Protein AF-A0A0Q8M9C9-F1 (afdb_monomer_lite)

Secondary structure (DSSP, 8-state):
-HHHHHHHHHTT--HHHHHTSTTPPPHHHHHHHHHH-HHHHHHHHHHHHHHHHHHHHTHHHHHHT--TTTHHHHHHHHHHHHHHHHHH-HHHHS------SSS--------------------

Radius of gyration: 19.86 Å; chains: 1; bounding box: 49×48×54 Å

pLDDT: mean 80.5, std 20.43, range [34.97, 97.0]

Foldseek 3Di:
DLVQLLVCLLVQDDSVRSQPDPPHPDPVVLVVCLVPPVVSVVSNLVSLQSNLVVLQVCLVVLVVPDDPVCPVVSVVSNVVSLVSNCVSPVVVNNDPPDPPDPDDDDDDDDDDDDPDDPPDDDD

Structure (mmCIF, N/CA/C/O backbone):
data_AF-A0A0Q8M9C9-F1
#
_entry.id   AF-A0A0Q8M9C9-F1
#
loop_
_atom_site.group_PDB
_atom_site.id
_atom_site.type_symbol
_atom_site.label_atom_id
_atom_site.label_alt_id
_atom_site.label_comp_id
_atom_site.label_asym_id
_atom_site.label_entity_id
_atom_site.label_seq_id
_atom_site.pdbx_PDB_ins_code
_atom_site.Cartn_x
_atom_site.Cartn_y
_atom_site.Cartn_z
_atom_site.occupancy
_atom_site.B_iso_or_equiv
_atom_site.auth_seq_id
_atom_site.auth_comp_id
_atom_site.auth_asym_id
_atom_site.auth_atom_id
_atom_site.pdbx_PDB_model_num
ATOM 1 N N . MET A 1 1 ? 2.881 1.583 -20.507 1.00 64.31 1 MET A N 1
ATOM 2 C CA . MET A 1 1 ? 2.472 0.449 -19.641 1.00 64.31 1 MET A CA 1
ATOM 3 C C . MET A 1 1 ? 3.201 0.450 -18.302 1.00 64.31 1 MET A C 1
ATOM 5 O O . MET A 1 1 ? 2.537 0.600 -17.291 1.00 64.31 1 MET A O 1
ATOM 9 N N . ALA A 1 2 ? 4.535 0.369 -18.273 1.00 73.38 2 ALA A N 1
ATOM 10 C CA . ALA A 1 2 ? 5.315 0.424 -17.029 1.00 73.38 2 ALA A CA 1
ATOM 11 C C . ALA A 1 2 ? 5.016 1.673 -16.162 1.00 73.38 2 ALA A C 1
ATOM 13 O O . ALA A 1 2 ? 4.673 1.538 -14.992 1.00 73.38 2 ALA A O 1
ATOM 14 N N . GLY A 1 3 ? 5.037 2.876 -16.753 1.00 81.25 3 GLY A N 1
ATOM 15 C CA . GLY A 1 3 ? 4.693 4.119 -16.041 1.00 81.25 3 GLY A CA 1
ATOM 16 C C . GLY A 1 3 ? 3.272 4.129 -15.461 1.00 81.25 3 GLY A C 1
ATOM 17 O O . GLY A 1 3 ? 3.088 4.483 -14.303 1.00 81.25 3 GLY A O 1
ATOM 18 N N . LEU A 1 4 ? 2.291 3.616 -16.215 1.00 90.31 4 LEU A N 1
ATOM 19 C CA . LEU A 1 4 ? 0.893 3.520 -15.777 1.00 90.31 4 LEU A CA 1
ATOM 20 C C . LEU A 1 4 ? 0.739 2.674 -14.505 1.00 90.31 4 LEU A C 1
ATOM 22 O O . LEU A 1 4 ? -0.025 3.041 -13.619 1.00 90.31 4 LEU A O 1
ATOM 26 N N . ILE A 1 5 ? 1.474 1.565 -14.370 1.00 93.44 5 ILE A N 1
ATOM 27 C CA . ILE A 1 5 ? 1.425 0.743 -13.148 1.00 93.44 5 ILE A CA 1
ATOM 28 C C . ILE A 1 5 ? 1.965 1.525 -11.955 1.00 93.44 5 ILE A C 1
ATOM 30 O O . ILE A 1 5 ? 1.343 1.530 -10.894 1.00 93.44 5 ILE A O 1
ATOM 34 N N . CYS A 1 6 ? 3.091 2.217 -12.126 1.00 94.12 6 CYS A N 1
ATOM 35 C CA . CYS A 1 6 ? 3.662 3.058 -11.078 1.00 94.12 6 CYS A CA 1
ATOM 36 C C . CYS A 1 6 ? 2.694 4.175 -10.658 1.00 94.12 6 CYS A C 1
ATOM 38 O O . CYS A 1 6 ? 2.508 4.400 -9.464 1.00 94.12 6 CYS A O 1
ATOM 40 N N . GLU A 1 7 ? 2.014 4.817 -11.607 1.00 94.38 7 GLU A N 1
ATOM 41 C CA . GLU A 1 7 ? 0.988 5.827 -11.321 1.00 94.38 7 GLU A CA 1
ATOM 42 C C . GLU A 1 7 ? -0.191 5.248 -10.524 1.00 94.38 7 GLU A C 1
ATOM 44 O O . GLU A 1 7 ? -0.607 5.833 -9.522 1.00 94.38 7 GLU A 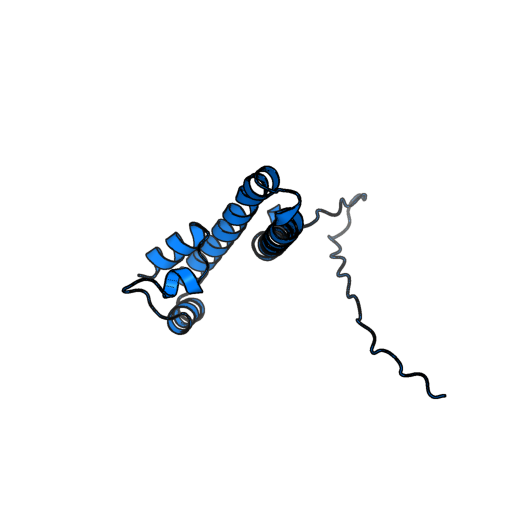O 1
ATOM 49 N N . ARG A 1 8 ? -0.708 4.072 -10.907 1.00 93.81 8 ARG A N 1
ATOM 50 C CA . ARG A 1 8 ? -1.815 3.414 -10.184 1.00 93.81 8 ARG A CA 1
ATOM 51 C C . ARG A 1 8 ? -1.414 2.949 -8.790 1.00 93.81 8 ARG A C 1
ATOM 53 O O . ARG A 1 8 ? -2.184 3.091 -7.841 1.00 93.81 8 ARG A O 1
ATOM 60 N N . LEU A 1 9 ? -0.198 2.438 -8.633 1.00 94.94 9 LEU A N 1
ATOM 61 C CA . LEU A 1 9 ? 0.334 2.108 -7.315 1.00 94.94 9 LEU A CA 1
ATOM 62 C C . LEU A 1 9 ? 0.434 3.368 -6.454 1.00 94.94 9 LEU A C 1
ATOM 64 O O . LEU A 1 9 ? -0.109 3.387 -5.352 1.00 94.94 9 LEU A O 1
ATOM 68 N N . ALA A 1 10 ? 1.035 4.441 -6.973 1.00 94.19 10 ALA A N 1
ATOM 69 C CA . ALA A 1 10 ? 1.131 5.723 -6.277 1.00 94.19 10 ALA A CA 1
ATOM 70 C C . ALA A 1 10 ? -0.251 6.295 -5.912 1.00 94.19 10 ALA A C 1
ATOM 72 O O . ALA A 1 10 ? -0.406 6.922 -4.864 1.00 94.19 10 ALA A O 1
ATOM 73 N N . SER A 1 11 ? -1.285 6.004 -6.708 1.00 94.06 11 SER A N 1
ATOM 74 C CA . SER A 1 11 ? -2.665 6.379 -6.401 1.00 94.06 11 SER A CA 1
ATOM 75 C C . SER A 1 11 ? -3.298 5.560 -5.265 1.00 94.06 11 SER A C 1
ATOM 77 O O . SER A 1 11 ? -4.468 5.777 -4.956 1.00 94.06 11 SER A O 1
ATOM 79 N N . GLY A 1 12 ? -2.579 4.640 -4.625 1.00 92.81 12 GLY A N 1
ATOM 80 C CA . GLY A 1 12 ? -3.067 3.847 -3.495 1.00 92.81 12 GLY A CA 1
ATOM 81 C C . GLY A 1 12 ? -3.648 2.481 -3.880 1.00 92.81 12 GLY A C 1
ATOM 82 O O . GLY A 1 12 ? -3.918 1.676 -2.980 1.00 92.81 12 GLY A O 1
ATOM 83 N N . MET A 1 13 ? -3.793 2.165 -5.175 1.00 93.88 13 MET A N 1
ATOM 84 C CA . MET A 1 13 ? -4.264 0.845 -5.622 1.00 93.88 13 MET A CA 1
ATOM 85 C C . MET A 1 13 ? -3.239 -0.228 -5.281 1.00 93.88 13 MET A C 1
ATOM 87 O O . MET A 1 13 ? -2.039 0.024 -5.346 1.00 93.88 13 MET A O 1
ATOM 91 N N . SER A 1 14 ? -3.686 -1.428 -4.909 1.00 92.56 14 SER A N 1
ATOM 92 C CA . SER A 1 14 ? -2.785 -2.586 -4.809 1.00 92.56 14 SER A CA 1
ATOM 93 C C . SER A 1 14 ? -2.265 -3.001 -6.189 1.00 92.56 14 SER A C 1
ATOM 95 O O . SER A 1 14 ? -2.860 -2.650 -7.205 1.00 92.56 14 SER A O 1
ATOM 97 N N . LEU A 1 15 ? -1.165 -3.762 -6.227 1.00 93.50 15 LEU A N 1
ATOM 98 C CA . LEU A 1 15 ? -0.646 -4.303 -7.487 1.00 93.50 15 LEU A CA 1
ATOM 99 C C . LEU A 1 15 ? -1.703 -5.162 -8.186 1.00 93.50 15 LEU A C 1
ATOM 101 O O . LEU A 1 15 ? -1.979 -4.925 -9.352 1.00 93.50 15 LEU A O 1
ATOM 105 N N . ARG A 1 16 ? -2.372 -6.041 -7.433 1.00 93.88 16 ARG A N 1
ATOM 106 C CA . ARG A 1 16 ? -3.499 -6.841 -7.911 1.00 93.88 16 ARG A CA 1
ATOM 107 C C . ARG A 1 16 ? -4.575 -5.999 -8.589 1.00 93.88 16 ARG A C 1
ATOM 109 O O . ARG A 1 16 ? -4.869 -6.206 -9.754 1.00 93.88 16 ARG A O 1
ATOM 116 N N . GLN A 1 17 ? -5.088 -4.981 -7.894 1.00 94.50 17 GLN A N 1
ATOM 117 C CA . GLN A 1 17 ? -6.098 -4.079 -8.461 1.00 94.50 17 GLN A CA 1
ATOM 118 C C . GLN A 1 17 ? -5.608 -3.355 -9.719 1.00 94.50 17 GLN A C 1
ATOM 120 O O . GLN A 1 17 ? -6.404 -3.095 -10.612 1.00 94.50 17 GLN A O 1
ATOM 125 N N . ALA A 1 18 ? -4.323 -2.997 -9.783 1.00 94.81 18 ALA A N 1
ATOM 126 C CA . ALA A 1 18 ? -3.752 -2.373 -10.970 1.00 94.81 18 ALA A CA 1
ATOM 127 C C . ALA A 1 18 ? -3.646 -3.369 -12.138 1.00 94.81 18 ALA A C 1
ATOM 129 O O . ALA A 1 18 ? -3.935 -2.991 -13.267 1.00 94.81 18 ALA A O 1
ATOM 130 N N . CYS A 1 19 ? -3.268 -4.620 -11.872 1.00 94.12 19 CYS A N 1
ATOM 131 C CA . CYS A 1 19 ? -3.149 -5.690 -12.865 1.00 94.12 19 CYS A CA 1
ATOM 132 C C . CYS A 1 19 ? -4.505 -6.218 -13.360 1.00 94.12 19 CYS A C 1
ATOM 134 O O . CYS A 1 19 ? -4.594 -6.638 -14.508 1.00 94.12 19 CYS A O 1
ATOM 136 N N . ASP A 1 20 ? -5.558 -6.146 -12.541 1.00 94.88 20 ASP A N 1
ATOM 137 C CA . ASP A 1 20 ? -6.919 -6.574 -12.908 1.00 94.88 20 ASP A CA 1
ATOM 138 C C . ASP A 1 20 ? -7.602 -5.624 -13.920 1.00 94.88 20 ASP A C 1
ATOM 140 O O . ASP A 1 20 ? -8.678 -5.923 -14.440 1.00 94.88 20 ASP A O 1
ATOM 144 N N . LEU A 1 21 ? -7.008 -4.461 -14.214 1.00 92.00 21 LEU A N 1
ATOM 145 C CA . LEU A 1 21 ? -7.567 -3.507 -15.172 1.00 92.00 21 LEU A CA 1
ATOM 146 C C . LEU A 1 21 ? -7.374 -3.969 -16.631 1.00 92.00 21 LEU A C 1
ATOM 148 O O . LEU A 1 21 ? -6.327 -4.525 -16.974 1.00 92.00 21 LEU A O 1
ATOM 152 N N . PRO A 1 22 ? -8.325 -3.660 -17.537 1.00 91.56 22 PRO A N 1
ATOM 153 C CA . PRO A 1 22 ? -8.203 -4.005 -18.950 1.00 91.56 22 PRO A CA 1
ATOM 154 C C . PRO A 1 22 ? -6.912 -3.465 -19.578 1.00 91.56 22 PRO A C 1
ATOM 156 O O . PRO A 1 22 ? -6.609 -2.275 -19.482 1.00 91.56 22 PRO A O 1
ATOM 159 N N . GLY A 1 23 ? -6.163 -4.344 -20.246 1.00 89.69 23 GLY A N 1
ATOM 160 C CA . GLY A 1 23 ? -4.917 -3.988 -20.932 1.00 89.69 23 GLY A CA 1
ATOM 161 C C . GLY A 1 23 ? -3.692 -3.837 -20.022 1.00 89.69 23 GLY A C 1
ATOM 162 O O . GLY A 1 23 ? -2.655 -3.365 -20.493 1.00 89.69 23 GLY A O 1
ATOM 163 N N . MET A 1 24 ? -3.782 -4.226 -18.746 1.00 92.50 24 MET A N 1
ATOM 164 C CA . MET A 1 24 ? -2.634 -4.262 -17.836 1.00 92.50 24 MET A CA 1
ATOM 165 C C . MET A 1 24 ? -1.946 -5.635 -17.843 1.00 92.50 24 MET A C 1
ATOM 167 O O . MET A 1 24 ? -2.584 -6.656 -18.100 1.00 92.50 24 MET A O 1
ATOM 171 N N . PRO A 1 25 ? -0.626 -5.686 -17.598 1.00 93.19 25 PRO A N 1
ATOM 172 C CA . PRO A 1 25 ? 0.087 -6.950 -17.495 1.00 93.19 25 PRO A CA 1
ATOM 173 C C . PRO A 1 25 ? -0.247 -7.662 -16.180 1.00 93.19 25 PRO A C 1
ATOM 175 O O . PRO A 1 25 ? -0.556 -7.027 -15.172 1.00 93.19 25 PRO A O 1
ATOM 178 N N . VAL A 1 26 ? -0.089 -8.984 -16.178 1.00 94.06 26 VAL A N 1
ATOM 179 C CA . VAL A 1 26 ? -0.169 -9.802 -14.961 1.00 94.06 26 VAL A CA 1
ATOM 180 C C . VAL A 1 26 ? 0.976 -9.485 -13.994 1.00 94.06 26 VAL A C 1
ATOM 182 O O . VAL A 1 26 ? 2.038 -9.008 -14.407 1.00 94.06 26 VAL A O 1
ATOM 185 N N . GLU A 1 27 ? 0.785 -9.791 -12.709 1.00 93.75 27 GLU A N 1
ATOM 186 C CA . GLU A 1 27 ? 1.755 -9.474 -11.648 1.00 93.75 27 GLU A CA 1
ATOM 187 C C . GLU A 1 27 ? 3.158 -10.027 -11.940 1.00 93.75 27 GLU A C 1
ATOM 189 O O . GLU A 1 27 ? 4.156 -9.337 -11.734 1.00 93.75 27 GLU A O 1
ATOM 194 N N . ASP A 1 28 ? 3.235 -11.238 -12.493 1.00 95.81 28 ASP A N 1
ATOM 195 C CA . ASP A 1 28 ? 4.496 -11.921 -12.791 1.00 95.81 28 ASP A CA 1
ATOM 196 C C . ASP A 1 28 ? 5.355 -11.147 -13.805 1.00 95.81 28 ASP A C 1
ATOM 198 O O . ASP A 1 28 ? 6.572 -11.015 -13.650 1.00 95.81 28 ASP A O 1
ATOM 202 N N . THR A 1 29 ? 4.713 -10.525 -14.796 1.00 94.62 29 THR A N 1
ATOM 203 C CA . THR A 1 29 ? 5.374 -9.648 -15.769 1.00 94.62 29 THR A CA 1
ATOM 204 C C . THR A 1 29 ? 5.920 -8.391 -15.096 1.00 94.62 29 THR A C 1
ATOM 206 O O . THR A 1 29 ? 7.045 -7.976 -15.384 1.00 94.62 29 THR A O 1
ATOM 209 N N . VAL A 1 30 ? 5.164 -7.804 -14.161 1.00 94.50 30 VAL A N 1
ATOM 210 C CA . VAL A 1 30 ? 5.605 -6.620 -13.409 1.00 94.50 30 VAL A CA 1
ATOM 211 C C . VAL A 1 30 ? 6.820 -6.957 -12.553 1.00 94.50 30 VAL A C 1
ATOM 213 O O . VAL A 1 30 ? 7.823 -6.243 -12.604 1.00 94.50 30 VAL A O 1
ATOM 216 N N . TYR A 1 31 ? 6.780 -8.066 -11.813 1.00 94.62 31 TYR A N 1
ATOM 217 C CA . TYR A 1 31 ? 7.933 -8.532 -11.042 1.00 94.62 31 TYR A CA 1
ATOM 218 C C . TYR A 1 31 ? 9.123 -8.884 -11.940 1.00 94.62 31 TYR A C 1
ATOM 220 O O . TYR A 1 31 ? 10.270 -8.608 -11.577 1.00 94.62 31 TYR A O 1
ATOM 228 N N . GLY A 1 32 ? 8.868 -9.418 -13.136 1.00 96.25 32 GLY A N 1
ATOM 229 C CA . GLY A 1 32 ? 9.878 -9.618 -14.170 1.00 96.25 32 GLY A CA 1
ATOM 230 C C . GLY A 1 32 ? 10.582 -8.318 -14.565 1.00 96.25 32 GLY A C 1
ATOM 231 O O . GLY A 1 32 ? 11.811 -8.291 -14.634 1.00 96.25 32 GLY A O 1
ATOM 232 N N . TRP A 1 33 ? 9.837 -7.228 -14.764 1.00 95.25 33 TRP A N 1
ATOM 233 C CA . TRP A 1 33 ? 10.414 -5.911 -15.052 1.00 95.25 33 TRP A CA 1
ATOM 234 C C . TRP A 1 33 ? 11.207 -5.353 -13.872 1.00 95.25 33 TRP A C 1
ATOM 236 O O . TRP A 1 33 ? 12.314 -4.866 -14.081 1.00 95.25 33 TRP A O 1
ATOM 246 N N . VAL A 1 34 ? 10.699 -5.477 -12.639 1.00 95.50 34 VAL A N 1
ATOM 247 C CA . VAL A 1 34 ? 11.419 -5.025 -11.430 1.00 95.50 34 VAL A CA 1
ATOM 248 C C . VAL A 1 34 ? 12.772 -5.731 -11.289 1.00 95.50 34 VAL A C 1
ATOM 250 O O . VAL A 1 34 ? 13.737 -5.123 -10.844 1.00 95.50 34 VAL A O 1
ATOM 253 N N . ARG A 1 35 ? 12.870 -7.005 -11.682 1.00 95.75 35 ARG A N 1
ATOM 254 C CA . ARG A 1 35 ? 14.131 -7.763 -11.617 1.00 95.75 35 ARG A CA 1
ATOM 255 C C . ARG A 1 35 ? 15.106 -7.429 -12.747 1.00 95.75 35 ARG A C 1
ATOM 257 O O . ARG A 1 35 ? 16.309 -7.522 -12.539 1.00 95.75 35 ARG A O 1
ATOM 264 N N . LYS A 1 36 ? 14.601 -7.114 -13.945 1.00 96.00 36 LYS A N 1
ATOM 265 C CA . LYS A 1 36 ? 15.413 -7.014 -15.174 1.00 96.00 36 LYS A CA 1
ATOM 266 C C . LYS A 1 36 ? 15.764 -5.585 -15.587 1.00 96.00 36 LYS A C 1
ATOM 268 O O . LYS A 1 36 ? 16.720 -5.412 -16.332 1.00 96.00 36 LYS A O 1
ATOM 273 N N . ILE A 1 37 ? 14.988 -4.589 -15.160 1.00 95.81 37 ILE A N 1
ATOM 274 C CA . ILE A 1 37 ? 15.095 -3.200 -15.626 1.00 95.81 37 ILE A CA 1
ATOM 275 C C . ILE A 1 37 ? 15.324 -2.295 -14.401 1.00 95.81 37 ILE A C 1
ATOM 277 O O . ILE A 1 37 ? 14.357 -1.976 -13.700 1.00 95.81 37 ILE A O 1
ATOM 281 N N . PRO A 1 38 ? 16.575 -1.888 -14.109 1.00 94.88 38 PRO A N 1
ATOM 282 C CA . PRO A 1 38 ? 16.912 -1.103 -12.917 1.00 94.88 38 PRO A CA 1
ATOM 283 C C . PRO A 1 38 ? 16.133 0.213 -12.792 1.00 94.88 38 PRO A C 1
ATOM 285 O O . PRO A 1 38 ? 15.668 0.566 -11.706 1.00 94.88 38 PRO A O 1
ATOM 288 N N . GLU A 1 39 ? 15.922 0.914 -13.903 1.00 92.94 39 GLU A N 1
ATOM 289 C CA . GLU A 1 39 ? 15.192 2.184 -13.945 1.00 92.94 39 GLU A CA 1
ATOM 290 C C . GLU A 1 39 ? 13.725 1.979 -13.547 1.00 92.94 39 GLU A C 1
ATOM 292 O O . GLU A 1 39 ? 13.149 2.763 -12.788 1.00 92.94 39 GLU A O 1
ATOM 297 N N . PHE A 1 40 ? 13.123 0.874 -14.002 1.00 94.06 40 PHE A N 1
ATOM 298 C CA . PHE A 1 40 ? 11.769 0.510 -13.606 1.00 94.06 40 PHE A CA 1
ATOM 299 C C . PHE A 1 40 ? 11.706 0.074 -12.144 1.00 94.06 40 PHE A C 1
ATOM 301 O O . PHE A 1 40 ? 10.770 0.453 -11.445 1.00 94.06 40 PHE A O 1
ATOM 308 N N . ALA A 1 41 ? 12.698 -0.673 -11.657 1.00 94.44 41 ALA A N 1
ATOM 309 C CA . ALA A 1 41 ? 12.775 -1.064 -10.253 1.00 94.44 41 ALA A CA 1
ATOM 310 C C . ALA A 1 41 ? 12.785 0.163 -9.328 1.00 94.44 41 ALA A C 1
ATOM 312 O O . ALA A 1 41 ? 12.058 0.199 -8.331 1.00 94.44 41 ALA A O 1
ATOM 313 N N . GLN A 1 42 ? 13.544 1.201 -9.695 1.00 93.31 42 GLN A N 1
ATOM 314 C CA . GLN A 1 42 ? 13.579 2.458 -8.955 1.00 93.31 42 GLN A CA 1
ATOM 315 C C . GLN A 1 42 ? 12.235 3.195 -9.017 1.00 93.31 42 GLN A C 1
ATOM 317 O O . GLN A 1 42 ? 11.710 3.594 -7.975 1.00 93.31 42 GLN A O 1
ATOM 322 N N . ALA A 1 43 ? 11.639 3.337 -10.204 1.00 92.88 43 ALA A N 1
ATOM 323 C CA . ALA A 1 43 ? 10.322 3.961 -10.354 1.00 92.88 43 ALA A CA 1
ATOM 324 C C . ALA A 1 43 ? 9.230 3.213 -9.566 1.00 92.88 43 ALA A C 1
ATOM 326 O O . ALA A 1 43 ? 8.399 3.831 -8.898 1.00 92.88 43 ALA A O 1
ATOM 327 N N . TYR A 1 44 ? 9.265 1.881 -9.588 1.00 94.25 44 TYR A N 1
ATOM 328 C CA . TYR A 1 44 ? 8.365 1.017 -8.834 1.00 94.25 44 TYR A CA 1
ATOM 329 C C . TYR A 1 44 ? 8.545 1.206 -7.324 1.00 94.25 44 TYR A C 1
ATOM 331 O O . TYR A 1 44 ? 7.562 1.384 -6.607 1.00 94.25 44 TYR A O 1
ATOM 339 N N . PHE A 1 45 ? 9.784 1.238 -6.826 1.00 92.62 45 PHE A N 1
ATOM 340 C CA . PHE A 1 45 ? 10.067 1.509 -5.414 1.00 92.62 45 PHE A CA 1
ATOM 341 C C . PHE A 1 45 ? 9.494 2.862 -4.959 1.00 92.62 45 PHE A C 1
ATOM 343 O O . PHE A 1 45 ? 8.824 2.942 -3.921 1.00 92.62 45 PHE A O 1
ATOM 350 N N . TRP A 1 46 ? 9.682 3.914 -5.761 1.00 91.94 46 TRP A N 1
ATOM 351 C CA . TRP A 1 46 ? 9.095 5.227 -5.487 1.00 91.94 46 TRP A CA 1
ATOM 352 C C . TRP A 1 46 ? 7.568 5.179 -5.481 1.00 91.94 46 TRP A C 1
ATOM 354 O O . TRP A 1 46 ? 6.945 5.680 -4.545 1.00 91.94 46 TRP A O 1
ATOM 364 N N . ALA A 1 47 ? 6.956 4.506 -6.455 1.00 94.31 47 ALA A N 1
ATOM 365 C CA . ALA A 1 47 ? 5.510 4.327 -6.501 1.00 94.31 47 ALA A CA 1
ATOM 366 C C . ALA A 1 47 ? 4.964 3.612 -5.255 1.00 94.31 47 ALA A C 1
ATOM 368 O O . ALA A 1 47 ? 3.962 4.049 -4.690 1.00 94.31 47 ALA A O 1
ATOM 369 N N . ARG A 1 48 ? 5.638 2.559 -4.769 1.00 92.19 48 ARG A N 1
ATOM 370 C CA . ARG A 1 48 ? 5.259 1.856 -3.527 1.00 92.19 48 ARG A CA 1
ATOM 371 C C . ARG A 1 48 ? 5.427 2.738 -2.289 1.00 92.19 48 ARG A C 1
ATOM 373 O O . ARG A 1 48 ? 4.595 2.684 -1.387 1.00 92.19 48 ARG A O 1
ATOM 380 N N . THR A 1 49 ? 6.452 3.583 -2.260 1.00 91.19 49 THR A N 1
ATOM 381 C CA . THR A 1 49 ? 6.642 4.571 -1.187 1.00 91.19 49 THR A CA 1
ATOM 382 C C . THR A 1 49 ? 5.482 5.571 -1.145 1.00 91.19 49 THR A C 1
ATOM 384 O O . THR A 1 49 ? 4.901 5.813 -0.085 1.00 91.19 49 THR A O 1
ATOM 387 N N . VAL A 1 50 ? 5.096 6.115 -2.304 1.00 93.19 50 VAL A N 1
ATOM 388 C CA . VAL A 1 50 ? 3.968 7.055 -2.418 1.00 93.19 50 VAL A CA 1
ATOM 389 C C . VAL A 1 50 ? 2.641 6.370 -2.083 1.00 93.19 50 VAL A C 1
ATOM 391 O O . VAL A 1 50 ? 1.846 6.935 -1.336 1.00 93.19 50 VAL A O 1
ATOM 394 N N . GLN A 1 51 ? 2.431 5.135 -2.548 1.00 93.88 51 GLN A N 1
ATOM 395 C CA . GLN A 1 51 ? 1.264 4.313 -2.212 1.00 93.88 51 GLN A CA 1
ATOM 396 C C . GLN A 1 51 ? 1.064 4.204 -0.696 1.00 93.88 51 GLN A C 1
ATOM 398 O O . GLN A 1 51 ? -0.043 4.412 -0.199 1.00 93.88 51 GLN A O 1
ATOM 403 N N . ALA A 1 52 ? 2.130 3.855 0.033 1.00 90.62 52 ALA A N 1
ATOM 404 C CA . ALA A 1 52 ? 2.089 3.673 1.479 1.00 90.62 52 ALA A CA 1
ATOM 405 C C . ALA A 1 52 ? 1.734 4.974 2.192 1.00 90.62 52 ALA A C 1
ATOM 407 O O . ALA A 1 52 ? 0.864 4.984 3.059 1.00 90.62 52 ALA A O 1
ATOM 408 N N . ARG A 1 53 ? 2.365 6.077 1.771 1.00 89.38 53 ARG A N 1
ATOM 409 C CA . ARG A 1 53 ? 2.070 7.410 2.292 1.00 89.38 53 ARG A CA 1
ATOM 410 C C . ARG A 1 53 ? 0.613 7.782 2.068 1.00 89.38 53 ARG A C 1
ATOM 412 O O . ARG A 1 53 ? -0.053 8.162 3.017 1.00 89.38 53 ARG A O 1
ATOM 419 N N . ARG A 1 54 ? 0.107 7.603 0.848 1.00 92.31 54 ARG A N 1
ATOM 420 C CA . ARG A 1 54 ? -1.286 7.915 0.536 1.00 92.31 54 ARG A CA 1
ATOM 421 C C . ARG A 1 54 ? -2.232 7.123 1.433 1.00 92.31 54 ARG A C 1
ATOM 423 O O . ARG A 1 54 ? -3.076 7.708 2.094 1.00 92.31 54 ARG A O 1
ATOM 430 N N . ARG A 1 55 ? -2.062 5.799 1.505 1.00 91.25 55 ARG A N 1
ATOM 431 C CA . ARG A 1 55 ? -2.886 4.929 2.365 1.00 91.25 55 ARG A CA 1
ATOM 432 C C . ARG A 1 55 ? -2.833 5.333 3.833 1.00 91.25 55 ARG A C 1
ATOM 434 O O . ARG A 1 55 ? -3.844 5.225 4.514 1.00 91.25 55 ARG A O 1
ATOM 441 N N . PHE A 1 56 ? -1.670 5.777 4.299 1.00 91.31 56 PHE A N 1
ATOM 442 C CA . PHE A 1 56 ? -1.510 6.295 5.647 1.00 91.31 56 PHE A CA 1
ATOM 443 C C . PHE A 1 56 ? -2.238 7.629 5.838 1.00 91.31 56 PHE A C 1
ATOM 445 O O . PHE A 1 56 ? -2.926 7.786 6.834 1.00 91.31 56 PHE A O 1
ATOM 452 N N . ASP A 1 57 ? -2.163 8.558 4.885 1.00 90.69 57 ASP A N 1
ATOM 453 C CA . ASP A 1 57 ? -2.876 9.840 4.968 1.00 90.69 57 ASP A CA 1
ATOM 454 C C . ASP A 1 57 ? -4.411 9.624 5.041 1.00 90.69 57 ASP A C 1
ATOM 456 O O . ASP A 1 57 ? -5.097 10.308 5.796 1.00 90.69 57 ASP A O 1
ATOM 460 N N . HIS A 1 58 ? -4.943 8.588 4.374 1.00 92.44 58 HIS A N 1
ATOM 461 C CA . HIS A 1 58 ? -6.361 8.189 4.456 1.00 92.44 58 HIS A CA 1
ATOM 462 C C . HIS A 1 58 ? -6.784 7.556 5.803 1.00 92.44 58 HIS A C 1
ATOM 464 O O . HIS A 1 58 ? -7.972 7.324 6.024 1.00 92.44 58 HIS A O 1
ATOM 470 N N . VAL A 1 59 ? -5.856 7.258 6.723 1.00 94.69 59 VAL A N 1
ATOM 471 C CA . VAL A 1 59 ? -6.186 6.679 8.044 1.00 94.69 59 VAL A CA 1
ATOM 472 C C . VAL A 1 59 ? -7.096 7.596 8.853 1.00 94.69 59 VAL A C 1
ATOM 474 O O . VAL A 1 59 ? -7.985 7.099 9.542 1.00 94.69 59 VAL A O 1
ATOM 477 N N . TRP A 1 60 ? -6.892 8.912 8.759 1.00 92.81 60 TRP A N 1
ATOM 478 C CA . TRP A 1 60 ? -7.711 9.881 9.486 1.00 92.81 60 TRP A CA 1
ATOM 479 C C . TRP A 1 60 ? -9.177 9.818 9.050 1.00 92.81 60 TRP A C 1
ATOM 481 O O . 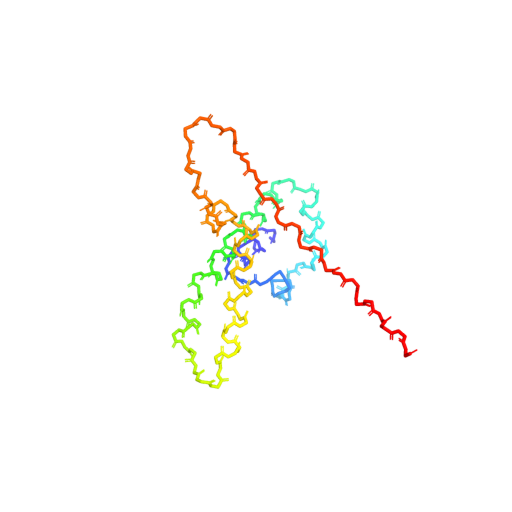TRP A 1 60 ? -10.063 9.685 9.886 1.00 92.81 60 TRP A O 1
ATOM 491 N N . GLU A 1 61 ? -9.422 9.776 7.739 1.00 95.56 61 GLU A N 1
ATOM 492 C CA . GLU A 1 61 ? -10.767 9.643 7.165 1.00 95.56 61 GLU A CA 1
ATOM 493 C C . GLU A 1 61 ? -11.449 8.337 7.610 1.00 95.56 61 GLU A C 1
ATOM 495 O O . GLU A 1 61 ? -12.642 8.315 7.908 1.00 95.56 61 GLU A O 1
ATOM 500 N N . ILE A 1 62 ? -10.689 7.237 7.701 1.00 94.56 62 ILE A N 1
ATOM 501 C CA . ILE A 1 62 ? -11.200 5.948 8.196 1.00 94.56 62 ILE A CA 1
ATOM 502 C C . ILE A 1 62 ? -11.594 6.041 9.673 1.00 94.56 62 ILE A C 1
ATOM 504 O O . ILE A 1 62 ? -12.583 5.427 10.072 1.00 94.56 62 ILE A O 1
ATOM 508 N N . ALA A 1 63 ? -10.820 6.770 10.478 1.00 94.62 63 ALA A N 1
ATOM 509 C CA . ALA A 1 63 ? -11.097 6.954 11.896 1.00 94.62 63 ALA A CA 1
ATOM 510 C C . ALA A 1 63 ? -12.328 7.845 12.125 1.00 94.62 63 ALA A C 1
ATOM 512 O O . ALA A 1 63 ? -13.175 7.490 12.940 1.00 94.62 63 ALA A O 1
ATOM 513 N N . GLU A 1 64 ? -12.465 8.947 11.383 1.00 97.00 64 GLU A N 1
ATOM 514 C CA . GLU A 1 64 ? -13.635 9.835 11.471 1.00 97.00 64 GLU A CA 1
ATOM 515 C C . GLU A 1 64 ? -14.930 9.158 11.007 1.00 97.00 64 GLU A C 1
ATOM 517 O O . GLU A 1 64 ? -15.986 9.376 11.596 1.00 97.00 64 GLU A O 1
ATOM 522 N N . ALA A 1 65 ? -14.862 8.305 9.981 1.00 96.25 65 ALA A N 1
ATOM 523 C CA . ALA A 1 65 ? -16.021 7.567 9.477 1.00 96.25 65 ALA A CA 1
ATOM 524 C C . ALA A 1 65 ? -16.366 6.308 10.301 1.00 96.25 65 ALA A C 1
ATOM 526 O O . ALA A 1 65 ? -17.315 5.591 9.965 1.00 96.25 65 ALA A O 1
ATOM 527 N N . ALA A 1 66 ? -15.585 5.980 11.336 1.00 96.56 66 ALA A N 1
ATOM 528 C CA . ALA A 1 66 ? -15.816 4.791 12.142 1.00 96.56 66 ALA A CA 1
ATOM 529 C C . ALA A 1 66 ? -17.062 4.952 13.027 1.00 96.56 66 ALA A C 1
ATOM 531 O O . ALA A 1 66 ? -17.257 5.952 13.710 1.00 96.56 66 ALA A O 1
ATOM 532 N N . THR A 1 67 ? -17.885 3.911 13.045 1.00 96.44 67 THR A N 1
ATOM 533 C CA . THR A 1 67 ? -19.061 3.765 13.916 1.00 96.44 67 THR A CA 1
ATOM 534 C C . THR A 1 67 ? -18.794 2.641 14.918 1.00 96.44 67 THR A C 1
ATOM 536 O O . THR A 1 67 ? -17.866 1.857 14.689 1.00 96.44 67 THR A O 1
ATOM 539 N N . PRO A 1 68 ? -19.573 2.497 16.004 1.00 96.62 68 PRO A N 1
ATOM 540 C CA . PRO A 1 68 ? -19.423 1.367 16.923 1.00 96.62 68 PRO A CA 1
ATOM 541 C C . PRO A 1 68 ? -19.433 -0.001 16.218 1.00 96.62 68 PRO A C 1
ATOM 543 O O . PRO A 1 68 ? -18.643 -0.878 16.564 1.00 96.62 68 PRO A O 1
ATOM 546 N N . GLU A 1 69 ? -20.242 -0.161 15.170 1.00 96.88 69 GLU A N 1
ATOM 547 C CA . GLU A 1 69 ? -20.364 -1.399 14.392 1.00 96.88 69 GLU A CA 1
ATOM 548 C C . GLU A 1 69 ? -19.162 -1.628 13.460 1.00 96.88 69 GLU A C 1
ATOM 550 O O . GLU A 1 69 ? -18.766 -2.767 13.207 1.00 96.88 69 GLU A O 1
ATOM 555 N N . THR A 1 70 ? -18.554 -0.554 12.941 1.00 95.75 70 THR A N 1
ATOM 556 C CA . THR A 1 70 ? -17.425 -0.630 11.994 1.00 95.75 70 THR A CA 1
ATOM 557 C C . THR A 1 70 ? -16.055 -0.438 12.643 1.00 95.75 70 THR A C 1
ATOM 559 O O . THR A 1 70 ? -15.038 -0.614 11.964 1.00 95.75 70 THR A O 1
ATOM 562 N N . ALA A 1 71 ? -16.000 -0.138 13.944 1.00 95.19 71 ALA A N 1
ATOM 563 C CA . ALA A 1 71 ? -14.778 0.195 14.675 1.00 95.19 71 ALA A CA 1
ATOM 564 C C . ALA A 1 71 ? -13.687 -0.878 14.544 1.00 95.19 71 ALA A C 1
ATOM 566 O O . ALA A 1 71 ? -12.521 -0.552 14.319 1.00 95.19 71 ALA A O 1
ATOM 567 N N . PHE A 1 72 ? -14.055 -2.164 14.601 1.00 95.50 72 PHE A N 1
ATOM 568 C CA . PHE A 1 72 ? -13.097 -3.259 14.424 1.00 95.50 72 PHE A CA 1
ATOM 569 C C . PHE A 1 72 ? -12.492 -3.272 13.013 1.00 95.50 72 PHE A C 1
ATOM 571 O O . PHE A 1 72 ? -11.273 -3.325 12.846 1.00 95.50 72 PHE A O 1
ATOM 578 N N . ALA A 1 73 ? -13.329 -3.157 11.980 1.00 95.19 73 ALA A N 1
ATOM 579 C CA . ALA A 1 73 ? -12.863 -3.116 10.598 1.00 95.19 73 ALA A CA 1
ATOM 580 C C . ALA A 1 73 ? -12.013 -1.864 10.317 1.00 95.19 73 ALA A C 1
ATOM 582 O O . ALA A 1 73 ? -11.014 -1.946 9.598 1.00 95.19 73 ALA A O 1
ATOM 583 N N . ALA A 1 74 ? -12.380 -0.715 10.892 1.00 95.44 74 ALA A N 1
ATOM 584 C CA . ALA A 1 74 ? -11.584 0.506 10.833 1.00 95.44 74 ALA A CA 1
ATOM 585 C C . ALA A 1 74 ? -10.209 0.283 11.471 1.00 95.44 74 ALA A C 1
ATOM 587 O O . ALA A 1 74 ? -9.191 0.541 10.829 1.00 95.44 74 ALA A O 1
ATOM 588 N N . ARG A 1 75 ? -10.160 -0.307 12.671 1.00 96.00 75 ARG A N 1
ATOM 589 C CA . ARG A 1 75 ? -8.904 -0.618 13.359 1.00 96.00 75 ARG A CA 1
ATOM 590 C C . ARG A 1 75 ? -7.977 -1.494 12.515 1.00 96.00 75 ARG A C 1
ATOM 592 O O . ARG A 1 75 ? -6.813 -1.139 12.342 1.00 96.00 75 ARG A O 1
ATOM 599 N N . VAL A 1 76 ? -8.499 -2.568 11.919 1.00 96.12 76 VAL A N 1
ATOM 600 C CA . VAL A 1 76 ? -7.725 -3.458 11.033 1.00 96.12 76 VAL A CA 1
ATOM 601 C C . VAL A 1 76 ? -7.128 -2.694 9.845 1.00 96.12 76 VAL A C 1
ATOM 603 O O . VAL A 1 76 ? -5.957 -2.884 9.509 1.00 96.12 76 VAL A O 1
ATOM 606 N N . LYS A 1 77 ? -7.900 -1.798 9.215 1.00 93.88 77 LYS A N 1
ATOM 607 C CA . LYS A 1 77 ? -7.412 -0.978 8.092 1.00 93.88 77 LYS A CA 1
ATOM 608 C C . LYS A 1 77 ? -6.300 -0.023 8.525 1.00 93.88 77 LYS A C 1
ATOM 610 O O . LYS A 1 77 ? -5.305 0.108 7.812 1.00 93.88 77 LYS A O 1
ATOM 615 N N . ILE A 1 78 ? -6.459 0.614 9.683 1.00 94.75 78 ILE A N 1
ATOM 616 C CA . ILE A 1 78 ? -5.478 1.548 10.246 1.00 94.75 78 ILE A CA 1
ATOM 617 C C . ILE A 1 78 ? -4.165 0.826 10.559 1.00 94.75 78 ILE A C 1
ATOM 619 O O . ILE A 1 78 ? -3.096 1.284 10.151 1.00 94.75 78 ILE A O 1
ATOM 623 N N . ASP A 1 79 ? -4.239 -0.335 11.208 1.00 93.56 79 ASP A N 1
ATOM 624 C CA . ASP A 1 79 ? -3.058 -1.124 11.563 1.00 93.56 79 ASP A CA 1
ATOM 625 C C . ASP A 1 79 ? -2.322 -1.630 10.311 1.00 93.56 79 ASP A C 1
ATOM 627 O O . ASP A 1 79 ? -1.096 -1.518 10.214 1.00 93.56 79 ASP A O 1
ATOM 631 N N . ALA A 1 80 ? -3.060 -2.091 9.295 1.00 91.31 80 ALA A N 1
ATOM 632 C CA . ALA A 1 80 ? -2.481 -2.493 8.014 1.00 91.31 80 ALA A CA 1
ATOM 633 C C . ALA A 1 80 ? -1.786 -1.323 7.290 1.00 91.31 80 ALA A C 1
ATOM 635 O O . ALA A 1 80 ? -0.695 -1.497 6.735 1.00 91.31 80 ALA A O 1
ATOM 636 N N . ALA A 1 81 ? -2.388 -0.128 7.303 1.00 90.62 81 ALA A N 1
ATOM 637 C CA . ALA A 1 81 ? -1.796 1.072 6.715 1.00 90.62 81 ALA A CA 1
ATOM 638 C C . ALA A 1 81 ? -0.524 1.506 7.463 1.00 90.62 81 ALA A C 1
ATOM 640 O O . ALA A 1 81 ? 0.495 1.788 6.825 1.00 90.62 81 ALA A O 1
ATOM 641 N N . ARG A 1 82 ? -0.541 1.479 8.804 1.00 89.75 82 ARG A N 1
ATOM 642 C CA . ARG 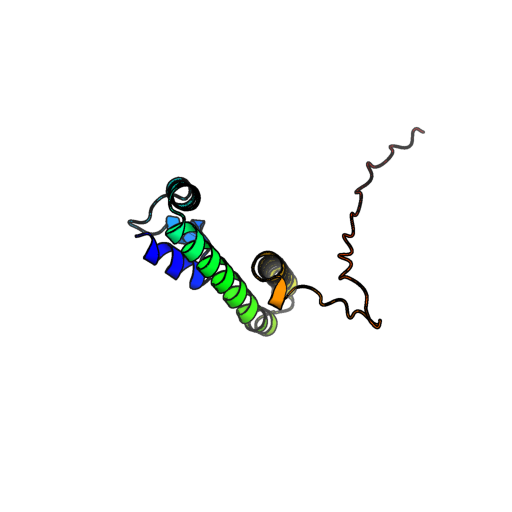A 1 82 ? 0.632 1.768 9.643 1.00 89.75 82 ARG A CA 1
ATOM 643 C C . ARG A 1 82 ? 1.781 0.805 9.349 1.00 89.75 82 ARG A C 1
ATOM 645 O O . ARG A 1 82 ? 2.904 1.250 9.118 1.00 89.75 82 ARG A O 1
ATOM 652 N N . TRP A 1 83 ? 1.507 -0.499 9.303 1.00 88.75 83 TRP A N 1
ATOM 653 C CA . TRP A 1 83 ? 2.526 -1.511 9.013 1.00 88.75 83 TRP A CA 1
ATOM 654 C C . TRP A 1 83 ? 3.166 -1.313 7.630 1.00 88.75 83 TRP A C 1
ATOM 656 O O . TRP A 1 83 ? 4.391 -1.366 7.489 1.00 88.75 83 TRP A O 1
ATOM 666 N N . GLN A 1 84 ? 2.359 -1.003 6.610 1.00 87.00 84 GLN A N 1
ATOM 667 C CA . GLN A 1 84 ?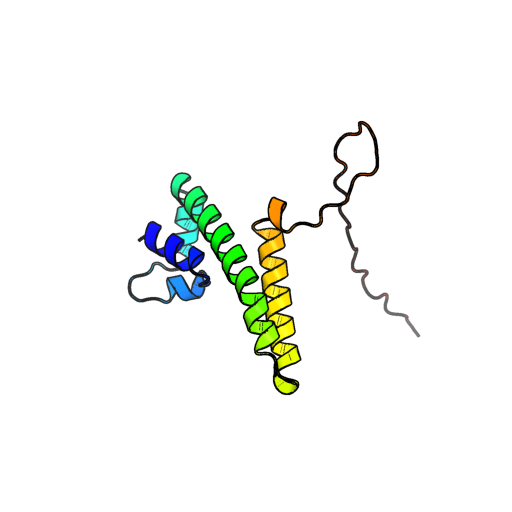 2.875 -0.701 5.271 1.00 87.00 84 GLN A CA 1
ATOM 668 C C . GLN A 1 84 ? 3.750 0.558 5.258 1.00 87.00 84 GLN A C 1
ATOM 670 O O . GLN A 1 84 ? 4.820 0.546 4.644 1.00 87.00 84 GLN A O 1
ATOM 675 N N . ALA A 1 85 ? 3.331 1.625 5.945 1.00 87.38 85 ALA A N 1
ATOM 676 C CA . ALA A 1 85 ? 4.088 2.872 6.034 1.00 87.38 85 ALA A CA 1
ATOM 677 C C . ALA A 1 85 ? 5.456 2.672 6.709 1.00 87.38 85 ALA A C 1
ATOM 679 O O . ALA A 1 85 ? 6.468 3.159 6.198 1.00 87.38 85 ALA A O 1
ATOM 680 N N . LEU A 1 86 ? 5.505 1.883 7.789 1.00 86.62 86 LEU A N 1
ATOM 681 C CA . LEU A 1 86 ? 6.746 1.522 8.484 1.00 86.62 86 LEU A CA 1
ATOM 682 C C . LEU A 1 86 ? 7.734 0.783 7.573 1.00 86.62 86 LEU A C 1
ATOM 684 O O . LEU A 1 86 ? 8.934 1.049 7.609 1.00 86.62 86 LEU A O 1
ATOM 688 N N . ARG A 1 87 ? 7.242 -0.134 6.733 1.00 85.31 87 ARG A N 1
ATOM 689 C CA . ARG 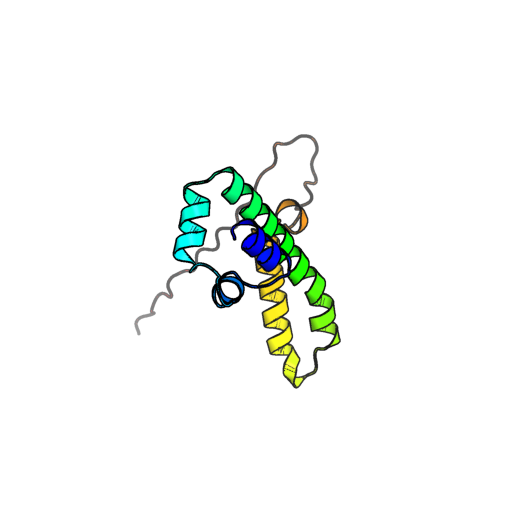A 1 87 ? 8.096 -0.959 5.865 1.00 85.31 87 ARG A CA 1
ATOM 690 C C . ARG A 1 87 ? 8.586 -0.218 4.623 1.00 85.31 87 ARG A C 1
ATOM 692 O O . ARG A 1 87 ? 9.705 -0.460 4.179 1.00 85.31 87 ARG A O 1
ATOM 699 N N . LEU A 1 88 ? 7.750 0.650 4.053 1.00 80.00 88 LEU A N 1
ATOM 700 C CA . LEU A 1 88 ? 8.019 1.314 2.772 1.00 80.00 88 LEU A CA 1
ATOM 701 C C . LEU A 1 88 ? 8.658 2.699 2.934 1.00 80.00 88 LEU A C 1
ATOM 703 O O . LEU A 1 88 ? 9.358 3.152 2.034 1.00 80.00 88 LEU A O 1
ATOM 707 N N . ALA A 1 89 ? 8.475 3.354 4.081 1.00 75.75 89 ALA A N 1
ATOM 708 C CA . ALA A 1 89 ? 9.100 4.637 4.391 1.00 75.75 89 ALA A CA 1
ATOM 709 C C . ALA A 1 89 ? 9.630 4.687 5.844 1.00 75.75 89 ALA A C 1
ATOM 711 O O . ALA A 1 89 ? 9.248 5.575 6.614 1.00 75.75 89 ALA A O 1
ATOM 712 N N . PRO A 1 90 ? 10.565 3.789 6.223 1.00 75.44 90 PRO A N 1
ATOM 713 C CA . PRO A 1 90 ? 11.068 3.675 7.596 1.00 75.44 90 PRO A CA 1
ATOM 714 C C . PRO A 1 90 ? 11.737 4.958 8.100 1.00 75.44 90 PRO A C 1
ATOM 716 O O . PRO A 1 90 ? 11.585 5.314 9.258 1.00 75.44 90 PRO A O 1
ATOM 719 N N . LYS A 1 91 ? 12.407 5.728 7.231 1.00 73.19 91 LYS A N 1
ATOM 720 C CA . LYS A 1 91 ? 13.013 7.017 7.622 1.00 73.19 91 LYS A CA 1
ATOM 721 C C . LYS A 1 91 ? 11.988 8.063 8.084 1.00 73.19 91 LYS A C 1
ATOM 723 O O . LYS A 1 91 ? 12.349 8.990 8.803 1.00 73.19 91 LYS A O 1
ATOM 728 N N . ARG A 1 92 ? 10.738 7.958 7.621 1.00 68.50 92 ARG A N 1
ATOM 729 C CA . ARG A 1 92 ? 9.671 8.929 7.901 1.00 68.50 92 ARG A CA 1
ATOM 730 C C . ARG A 1 92 ? 8.726 8.456 8.999 1.00 68.50 92 ARG A C 1
ATOM 732 O O . ARG A 1 92 ? 8.331 9.277 9.816 1.00 68.50 92 ARG A O 1
ATOM 739 N N . TYR A 1 93 ? 8.363 7.174 8.984 1.00 67.00 93 TYR A N 1
ATOM 740 C CA . TYR A 1 93 ? 7.365 6.607 9.896 1.00 67.00 93 TYR A CA 1
ATOM 741 C C . TYR A 1 93 ? 7.943 5.643 10.929 1.00 67.00 93 TYR A C 1
ATOM 743 O O . TYR A 1 93 ? 7.214 5.254 11.832 1.00 67.00 93 TYR A O 1
ATOM 751 N N . GLY A 1 94 ? 9.206 5.227 10.789 1.00 65.19 94 GLY A N 1
ATOM 752 C CA . GLY A 1 94 ? 9.874 4.377 11.769 1.00 65.19 94 GLY A CA 1
ATOM 753 C C . GLY A 1 94 ? 9.985 5.075 13.117 1.00 65.19 94 GLY A C 1
ATOM 754 O O . GLY A 1 94 ? 10.129 6.299 13.175 1.00 65.19 94 GLY A O 1
ATOM 755 N N . ASP A 1 95 ? 9.925 4.285 14.187 1.00 60.06 95 ASP A N 1
ATOM 756 C CA . ASP A 1 95 ? 10.123 4.793 15.537 1.00 60.06 95 ASP A CA 1
ATOM 757 C C . ASP A 1 95 ? 11.523 5.406 15.626 1.00 60.06 95 ASP A C 1
ATOM 759 O O . ASP A 1 95 ? 12.545 4.728 15.486 1.00 60.06 95 ASP A O 1
ATOM 763 N N . LYS A 1 96 ? 11.568 6.725 15.816 1.00 56.59 96 LYS A N 1
ATOM 764 C CA . LYS A 1 96 ? 12.800 7.414 16.179 1.00 56.59 96 LYS A CA 1
ATOM 765 C C . LYS A 1 96 ? 13.017 7.144 17.657 1.00 56.59 96 LYS A C 1
ATOM 767 O O . LYS A 1 96 ? 12.426 7.815 18.497 1.00 56.59 96 LYS A O 1
ATOM 772 N N . VAL A 1 97 ? 13.839 6.150 17.967 1.00 56.78 97 VAL A N 1
ATOM 773 C CA . VAL A 1 97 ? 14.425 6.057 19.303 1.00 56.78 97 VAL A CA 1
ATOM 774 C C . VAL A 1 97 ? 15.291 7.305 19.462 1.00 56.78 97 VAL A C 1
ATOM 776 O O . VAL A 1 97 ? 16.206 7.523 18.670 1.00 56.78 97 VAL A O 1
ATOM 779 N N . ALA A 1 98 ? 14.938 8.173 20.408 1.00 43.19 98 ALA A N 1
ATOM 780 C CA . ALA A 1 98 ? 15.810 9.267 20.801 1.00 43.19 98 ALA A CA 1
ATOM 781 C C . ALA A 1 98 ? 17.053 8.647 21.455 1.00 43.19 98 ALA A C 1
ATOM 783 O O . ALA A 1 98 ? 16.941 7.964 22.470 1.00 43.19 98 ALA A O 1
ATOM 784 N N . GLU A 1 99 ? 18.220 8.816 20.832 1.00 47.09 99 GLU A N 1
ATOM 785 C CA . GLU A 1 99 ? 19.500 8.575 21.495 1.00 47.09 99 GLU A CA 1
ATOM 786 C C . GLU A 1 99 ? 19.759 9.756 22.437 1.00 47.09 99 GLU A C 1
ATOM 788 O O . GLU A 1 99 ? 20.195 10.824 22.008 1.00 47.09 99 GLU A O 1
ATOM 793 N N . ASP A 1 100 ? 19.478 9.567 23.725 1.00 42.91 100 ASP A N 1
ATOM 794 C CA . ASP A 1 100 ? 20.083 10.383 24.773 1.00 42.91 100 ASP A CA 1
ATOM 795 C C . ASP A 1 100 ? 21.547 9.931 24.909 1.00 42.91 100 ASP A C 1
ATOM 797 O O . ASP A 1 100 ? 21.835 8.911 25.537 1.00 42.91 100 ASP A O 1
ATOM 801 N N . GLY A 1 101 ? 22.489 10.640 24.281 1.00 41.44 101 GLY A N 1
ATOM 802 C CA . GLY A 1 101 ? 23.913 10.367 24.494 1.00 41.44 101 GLY A CA 1
ATOM 803 C C . GLY A 1 101 ? 24.858 11.007 23.486 1.00 41.44 101 GLY A C 1
ATOM 804 O O . GLY A 1 101 ? 24.843 10.685 22.301 1.00 41.44 101 GLY A O 1
ATOM 805 N N . GLU A 1 102 ? 25.724 11.888 23.985 1.00 46.81 102 GLU A N 1
ATOM 806 C CA . GLU A 1 102 ? 26.897 12.409 23.286 1.00 46.81 102 GLU A CA 1
ATOM 807 C C . GLU A 1 102 ? 27.703 11.288 22.602 1.00 46.81 102 GLU A C 1
ATOM 809 O O . GLU A 1 102 ? 28.148 10.341 23.244 1.00 46.81 102 GLU A O 1
ATOM 814 N N . GLY A 1 103 ? 27.940 11.433 21.295 1.00 48.28 103 GLY A N 1
ATOM 815 C CA . GLY A 1 103 ? 29.046 10.783 20.586 1.00 48.28 103 GLY A CA 1
ATOM 816 C C . GLY A 1 103 ? 29.118 9.254 20.677 1.00 48.28 103 GLY A C 1
ATOM 817 O O . GLY A 1 103 ? 30.098 8.712 21.179 1.00 48.28 103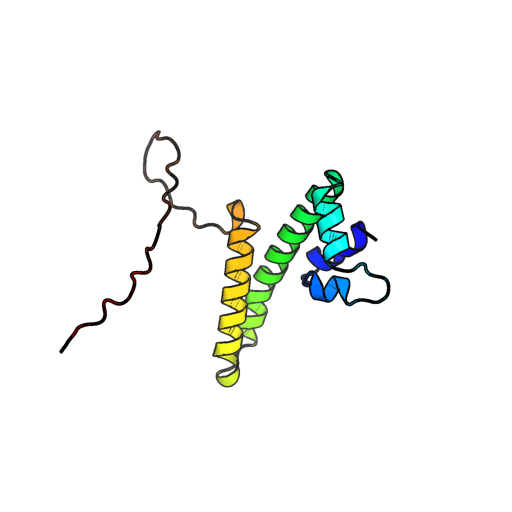 GLY A O 1
ATOM 818 N N . GLY A 1 104 ? 28.154 8.536 20.102 1.00 44.59 104 GLY A N 1
ATOM 819 C CA . GLY A 1 104 ? 28.214 7.078 19.960 1.00 44.59 104 GLY A CA 1
ATOM 820 C C . GLY A 1 104 ? 27.569 6.623 18.656 1.00 44.59 104 GLY A C 1
ATOM 821 O O . GLY A 1 104 ? 26.601 7.212 18.204 1.00 44.59 104 GLY A O 1
ATOM 822 N N . ARG A 1 105 ? 28.144 5.616 17.993 1.00 42.44 105 ARG A N 1
ATOM 823 C CA . ARG A 1 105 ? 27.666 5.079 16.703 1.00 42.44 105 ARG A CA 1
ATOM 824 C C . ARG A 1 105 ? 26.211 4.594 16.829 1.00 42.44 105 ARG A C 1
ATOM 826 O O . ARG A 1 105 ? 25.930 3.948 17.836 1.00 42.44 105 ARG A O 1
ATOM 833 N N . PRO A 1 106 ? 25.350 4.786 15.807 1.00 44.06 106 PRO A N 1
ATOM 834 C CA . PRO A 1 106 ? 23.938 4.429 15.903 1.00 44.06 106 PRO A CA 1
ATOM 835 C C . PRO A 1 106 ? 23.788 2.933 16.184 1.00 44.06 106 PRO A C 1
ATOM 837 O O . PRO A 1 106 ? 24.165 2.095 15.354 1.00 44.06 106 PRO A O 1
ATOM 840 N N . GLN A 1 107 ? 23.250 2.596 17.355 1.00 47.84 107 GLN A N 1
ATOM 841 C CA . GLN A 1 107 ? 22.929 1.215 17.705 1.00 47.84 107 GLN A CA 1
ATOM 842 C C . GLN A 1 107 ? 21.510 0.889 17.235 1.00 47.84 107 GLN A C 1
ATOM 844 O O . GLN A 1 107 ? 20.522 1.444 17.709 1.00 47.84 107 GLN A O 1
ATOM 849 N N . VAL A 1 108 ? 21.398 -0.030 16.276 1.00 53.31 108 VAL A N 1
ATOM 850 C CA . VAL A 1 108 ? 20.102 -0.551 15.832 1.00 53.31 108 VAL A CA 1
ATOM 851 C C . VAL A 1 108 ? 19.672 -1.657 16.793 1.00 53.31 108 VAL A C 1
ATOM 853 O O . VAL A 1 108 ? 20.154 -2.786 16.703 1.00 53.31 108 VAL A O 1
ATOM 856 N N . ASN A 1 109 ? 18.739 -1.344 17.691 1.00 40.78 109 ASN A N 1
ATOM 857 C CA . ASN A 1 109 ? 18.113 -2.339 18.559 1.00 40.78 109 ASN A CA 1
ATOM 858 C C . ASN A 1 109 ? 17.097 -3.168 17.759 1.00 40.78 109 ASN A C 1
ATOM 860 O O . ASN A 1 109 ? 15.998 -2.710 17.449 1.00 40.78 109 ASN A O 1
ATOM 864 N N . VAL A 1 110 ? 17.472 -4.400 17.410 1.00 48.72 110 VAL A N 1
ATOM 865 C CA . VAL A 1 110 ? 16.566 -5.386 16.806 1.00 48.72 110 VAL A CA 1
ATOM 866 C C . VAL A 1 110 ? 15.942 -6.219 17.923 1.00 48.72 110 VAL A C 1
ATOM 868 O O . VAL A 1 110 ? 16.596 -7.080 18.506 1.00 48.72 110 VAL A O 1
ATOM 871 N N . PHE A 1 111 ? 14.661 -5.988 18.212 1.00 44.47 111 PHE A N 1
ATOM 872 C CA . PHE A 1 111 ? 13.893 -6.847 19.114 1.00 44.47 111 PHE A CA 1
ATOM 873 C C . PHE A 1 111 ? 13.486 -8.127 18.373 1.00 44.47 111 PHE A C 1
ATOM 875 O O . PHE A 1 111 ? 12.554 -8.129 17.570 1.00 44.47 111 PHE A O 1
ATOM 882 N N . ILE A 1 112 ? 14.207 -9.223 18.622 1.00 51.59 112 ILE A N 1
ATOM 883 C CA . ILE A 1 112 ? 13.831 -10.563 18.158 1.00 51.59 112 ILE A CA 1
ATOM 884 C C . ILE A 1 112 ? 12.942 -11.188 19.234 1.00 51.59 112 ILE A C 1
ATOM 886 O O . ILE A 1 112 ? 13.435 -11.691 20.242 1.00 51.59 112 ILE A O 1
ATOM 890 N N . GLN A 1 113 ? 11.627 -11.161 19.027 1.00 46.16 113 GLN A N 1
ATOM 891 C CA . GLN A 1 113 ? 10.693 -11.903 19.870 1.00 46.16 113 GLN A CA 1
ATOM 892 C C . GLN A 1 113 ? 10.666 -13.360 19.390 1.00 46.16 113 GLN A C 1
ATOM 894 O O . GLN A 1 113 ? 10.114 -13.665 18.332 1.00 46.16 113 GLN A O 1
ATOM 899 N N . LYS A 1 114 ? 11.310 -14.263 20.139 1.00 40.03 114 LYS A N 1
ATOM 900 C CA . LYS A 1 114 ? 11.139 -15.707 19.938 1.00 40.03 114 LYS A CA 1
ATOM 901 C C . LYS A 1 114 ? 9.707 -16.068 20.336 1.00 40.03 114 LYS A C 1
ATOM 903 O O . LYS A 1 114 ? 9.344 -15.909 21.497 1.00 40.03 114 LYS A O 1
ATOM 908 N N . PHE A 1 115 ? 8.907 -16.540 19.385 1.00 34.97 115 PHE A N 1
ATOM 909 C CA . PHE A 1 115 ? 7.687 -17.279 19.698 1.00 34.97 115 PHE A CA 1
ATOM 910 C C . PHE A 1 115 ? 8.120 -18.677 20.145 1.00 34.97 115 PHE A C 1
ATOM 912 O O . PHE A 1 115 ? 8.685 -19.424 19.349 1.00 34.97 115 PHE A O 1
ATOM 919 N N . GLY A 1 116 ? 7.970 -18.966 21.438 1.00 39.06 116 GLY A N 1
ATOM 920 C CA . GLY A 1 116 ? 8.225 -20.289 21.998 1.00 39.06 116 GLY A CA 1
ATOM 921 C C . GLY A 1 116 ? 7.149 -21.274 21.550 1.00 39.06 116 GLY A C 1
ATOM 922 O O . GLY A 1 116 ? 5.975 -20.916 21.493 1.00 39.06 116 GLY A O 1
ATOM 923 N N . GLU A 1 117 ? 7.576 -22.487 21.207 1.00 47.16 117 GLU A N 1
ATOM 924 C CA . GLU A 1 117 ? 6.714 -23.664 21.136 1.00 47.16 117 GLU A CA 1
ATOM 925 C C . GLU A 1 117 ? 6.077 -23.879 22.514 1.00 47.16 117 GLU A C 1
ATOM 927 O O . GLU A 1 117 ? 6.782 -23.902 23.524 1.00 47.16 117 GLU A O 1
ATOM 932 N N . ASP A 1 118 ? 4.750 -24.006 22.550 1.00 44.72 118 ASP A N 1
ATOM 933 C CA . ASP A 1 118 ? 4.026 -24.457 23.735 1.00 44.72 118 ASP A CA 1
ATOM 934 C C . ASP A 1 118 ? 4.541 -25.854 24.113 1.00 44.72 118 ASP A C 1
ATOM 936 O O . ASP A 1 118 ? 4.275 -26.843 23.425 1.00 44.72 118 ASP A O 1
ATOM 940 N N . GLU A 1 119 ? 5.299 -25.937 25.208 1.00 41.25 119 GLU A N 1
ATOM 941 C CA . GLU A 1 119 ? 5.610 -27.202 25.865 1.00 41.25 119 GLU A CA 1
ATOM 942 C C . GLU A 1 119 ? 4.295 -27.838 26.331 1.00 41.25 119 GLU A C 1
ATOM 944 O O . GLU A 1 119 ? 3.651 -27.394 27.283 1.00 41.25 119 GLU A O 1
ATOM 949 N N . ALA A 1 120 ? 3.887 -28.901 25.639 1.00 46.03 120 ALA A N 1
ATOM 950 C CA . ALA A 1 120 ? 2.848 -29.800 26.103 1.00 46.03 120 ALA A CA 1
ATOM 951 C C . ALA A 1 120 ? 3.263 -30.396 27.460 1.00 46.03 120 ALA A C 1
ATOM 953 O O . ALA A 1 120 ? 4.227 -31.156 27.546 1.00 46.03 120 ALA A O 1
ATOM 954 N N . GLN A 1 121 ? 2.524 -30.065 28.521 1.00 39.38 121 GLN A N 1
ATOM 955 C CA . GLN A 1 121 ? 2.638 -30.743 29.812 1.00 39.38 121 GLN A CA 1
ATOM 956 C C . GLN A 1 121 ? 2.085 -32.174 29.692 1.00 39.38 121 GLN A C 1
ATOM 958 O O . GLN A 1 121 ? 0.930 -32.330 29.283 1.00 39.38 121 GLN A O 1
ATOM 963 N N . PRO A 1 122 ? 2.841 -33.227 30.052 1.00 44.97 122 PRO A N 1
ATOM 964 C CA . PRO A 1 122 ? 2.252 -34.535 30.286 1.00 44.97 122 PRO A CA 1
ATOM 965 C C . PRO A 1 122 ? 1.596 -34.571 31.677 1.00 44.97 122 PRO A C 1
ATOM 967 O O . PRO A 1 122 ? 2.070 -33.922 32.611 1.00 44.97 122 PRO A O 1
ATOM 970 N N . LEU A 1 123 ? 0.486 -35.311 31.767 1.00 43.75 123 LEU A N 1
ATOM 971 C CA . LEU A 1 123 ? -0.279 -35.601 32.988 1.00 43.75 123 LEU A CA 1
ATOM 972 C C . LEU A 1 123 ? 0.547 -36.346 34.045 1.00 43.75 123 LEU A C 1
ATOM 974 O O . LEU A 1 123 ? 1.333 -37.238 33.648 1.00 43.75 123 LEU A O 1
#

Sequence (123 aa):
MAGLICERLASGMSLRQACDLPGMPVEDTVYGWVRKIPEFAQAYFWARTVQARRRFDHVWEIAEAATPETAFAARVKIDAARWQALRLAPKRYGDKVAEDGEGGRPQVNVFIQKFGEDEAQPL